Protein AF-A0A7V8YAZ1-F1 (afdb_monomer_lite)

Foldseek 3Di:
DDDDDDDDDPDDDDDDDPDDDDDPPDPPPPDPPDPDPDQDQDPDPLLVQLLVQCPDPPPGHDLCVSCPPRPDLLVSLLCCLPRPPPPPSSNLSSLVSLQLVCVDPVSLVSQLVLLADPVNVVSVVSSLLCLQSHDLVSSLSSLVSNCVHPNNVVSLVSLCVHPRPSSNCVVPD

Radius of gyration: 24.52 Å; chains: 1; bounding box: 64×52×56 Å

Structure (mmCIF, N/CA/C/O backbone):
data_AF-A0A7V8YAZ1-F1
#
_entry.id   AF-A0A7V8YAZ1-F1
#
loop_
_atom_site.group_PDB
_atom_site.id
_atom_site.type_symbol
_atom_site.label_atom_id
_atom_site.label_alt_id
_atom_site.label_comp_id
_atom_site.label_asym_id
_atom_site.label_entity_id
_atom_site.label_seq_id
_atom_site.pdbx_PDB_ins_code
_atom_site.Cartn_x
_atom_site.Cartn_y
_atom_site.Cartn_z
_atom_site.occupancy
_atom_site.B_iso_or_equiv
_atom_site.auth_seq_id
_atom_site.auth_comp_id
_atom_site.auth_asym_id
_atom_site.auth_atom_id
_atom_site.pdbx_PDB_model_num
ATOM 1 N N . MET A 1 1 ? -45.324 2.937 36.951 1.00 56.19 1 MET A N 1
ATOM 2 C CA . MET A 1 1 ? -46.287 3.437 35.946 1.00 56.19 1 MET A CA 1
ATOM 3 C C . MET A 1 1 ? -46.113 4.942 35.885 1.00 56.19 1 MET A C 1
ATOM 5 O O . MET A 1 1 ? -46.593 5.629 36.774 1.00 56.19 1 MET A O 1
ATOM 9 N N . THR A 1 2 ? -45.331 5.434 34.926 1.00 42.62 2 THR A N 1
ATOM 10 C CA . THR A 1 2 ? -44.937 6.850 34.843 1.00 42.62 2 THR A CA 1
ATOM 11 C C . THR A 1 2 ? -45.523 7.425 33.555 1.00 42.62 2 THR A C 1
ATOM 13 O O . THR A 1 2 ? -45.333 6.804 32.507 1.00 42.62 2 THR A O 1
ATOM 16 N N . PRO A 1 3 ? -46.276 8.536 33.600 1.00 58.44 3 PRO A N 1
ATOM 17 C CA . PRO A 1 3 ? -46.953 9.054 32.420 1.00 58.44 3 PRO A CA 1
ATOM 18 C C . PRO A 1 3 ? -45.958 9.748 31.483 1.00 58.44 3 PRO A C 1
ATOM 20 O O . PRO A 1 3 ? -45.193 10.619 31.895 1.00 58.44 3 PRO A O 1
ATOM 23 N N . MET A 1 4 ? -45.992 9.353 30.211 1.00 57.88 4 MET A N 1
ATOM 24 C CA . MET A 1 4 ? -45.337 10.050 29.106 1.00 57.88 4 MET A CA 1
ATOM 25 C C . MET A 1 4 ? -46.096 11.348 28.815 1.00 57.88 4 MET A C 1
ATOM 27 O O . MET A 1 4 ? -47.268 11.318 28.444 1.00 57.88 4 MET A O 1
ATOM 31 N N . ILE A 1 5 ? -45.419 12.485 28.968 1.00 60.53 5 ILE A N 1
ATOM 32 C CA . ILE A 1 5 ? -45.913 13.790 28.526 1.00 60.53 5 ILE A CA 1
ATOM 33 C C . ILE A 1 5 ? -45.467 13.981 27.074 1.00 60.53 5 ILE A C 1
ATOM 35 O O . ILE A 1 5 ? -44.281 14.128 26.788 1.00 60.53 5 ILE A O 1
ATOM 39 N N . LEU A 1 6 ? -46.438 13.950 26.163 1.00 62.75 6 LEU A N 1
ATOM 40 C CA . LEU A 1 6 ? -46.262 14.202 24.737 1.00 62.75 6 LEU A CA 1
ATOM 41 C C . LEU A 1 6 ? -46.382 15.716 24.493 1.00 62.75 6 LEU A C 1
ATOM 43 O O . LEU A 1 6 ? -47.483 16.264 24.506 1.00 62.75 6 LEU A O 1
ATOM 47 N N . VAL A 1 7 ? -45.258 16.410 24.307 1.00 67.12 7 VAL A N 1
ATOM 48 C CA . VAL A 1 7 ? -45.253 17.834 23.935 1.00 67.12 7 VAL A CA 1
ATOM 49 C C . VAL A 1 7 ? -45.245 17.940 22.413 1.00 67.12 7 VAL A C 1
ATOM 51 O O . VAL A 1 7 ? -44.220 17.737 21.767 1.00 67.12 7 VAL A O 1
ATOM 54 N N . ALA A 1 8 ? -46.405 18.254 21.837 1.00 61.03 8 ALA A N 1
ATOM 55 C CA . ALA A 1 8 ? -46.535 18.598 20.428 1.00 61.03 8 ALA A CA 1
ATOM 56 C C . ALA A 1 8 ? -46.068 20.047 20.213 1.00 61.03 8 ALA A C 1
ATOM 58 O O . ALA A 1 8 ? -46.770 20.999 20.553 1.00 61.03 8 ALA A O 1
ATOM 59 N N . LEU A 1 9 ? -44.867 20.218 19.659 1.00 69.38 9 LEU A N 1
ATOM 60 C CA . LEU A 1 9 ? -44.374 21.518 19.210 1.00 69.38 9 LEU A CA 1
ATOM 61 C C . LEU A 1 9 ? -45.063 21.880 17.888 1.00 69.38 9 LEU A C 1
ATOM 63 O O . LEU A 1 9 ? -44.705 21.390 16.819 1.00 69.38 9 LEU A O 1
ATOM 67 N N . VAL A 1 10 ? -46.076 22.741 17.983 1.00 69.94 10 VAL A N 1
ATOM 68 C CA . VAL A 1 10 ? -46.720 23.397 16.841 1.00 69.94 10 VAL A CA 1
ATOM 69 C C . VAL A 1 10 ? -45.717 24.387 16.245 1.00 69.94 10 VAL A C 1
ATOM 71 O O . VAL A 1 10 ? -45.469 25.453 16.804 1.00 69.94 10 VAL A O 1
ATOM 74 N N . GLY A 1 11 ? -45.087 24.002 15.135 1.00 65.50 11 GLY A N 1
ATOM 75 C CA . GLY A 1 11 ? -44.136 24.843 14.415 1.00 65.50 11 GLY A CA 1
ATOM 76 C C . GLY A 1 11 ? -44.830 26.030 13.750 1.00 65.50 11 GLY A C 1
ATOM 77 O O . GLY A 1 11 ? -45.695 25.850 12.893 1.00 65.50 11 GLY A O 1
ATOM 78 N N . CYS A 1 12 ? -44.440 27.249 14.123 1.00 67.88 12 CYS A N 1
ATOM 79 C CA . CYS A 1 12 ? -44.838 28.459 13.409 1.00 67.88 12 CYS A CA 1
ATOM 80 C C . CYS A 1 12 ? -44.278 28.437 11.971 1.00 67.88 12 CYS A C 1
ATOM 82 O O . CYS A 1 12 ? -43.091 28.142 11.792 1.00 67.88 12 CYS A O 1
ATOM 84 N N . PRO A 1 13 ? -45.078 28.785 10.946 1.00 70.50 13 PRO A N 1
ATOM 85 C CA . PRO A 1 13 ? -44.599 28.886 9.573 1.00 70.50 13 PRO A CA 1
ATOM 86 C C . PRO A 1 13 ? -43.556 30.004 9.469 1.00 70.50 13 PRO A C 1
ATOM 88 O O . PRO A 1 13 ? -43.829 31.171 9.756 1.00 70.50 13 PRO A O 1
ATOM 91 N N . ARG A 1 14 ? -42.331 29.632 9.085 1.00 79.38 14 ARG A N 1
ATOM 92 C CA . ARG A 1 14 ? -41.218 30.561 8.881 1.00 79.38 14 ARG A CA 1
ATOM 93 C C . ARG A 1 14 ? -41.531 31.437 7.656 1.00 79.38 14 ARG A C 1
ATOM 95 O O . ARG A 1 14 ? -41.834 30.878 6.602 1.00 79.38 14 ARG A O 1
ATOM 102 N N . PRO A 1 15 ? -41.481 32.776 7.764 1.00 73.00 15 PRO A N 1
ATOM 103 C CA . PRO A 1 15 ? -41.729 33.658 6.629 1.00 73.00 15 PRO A CA 1
ATOM 104 C C . PRO A 1 15 ? -40.726 33.366 5.509 1.00 73.00 15 PRO A C 1
ATOM 106 O O . PRO A 1 15 ? -39.523 33.249 5.757 1.00 73.00 15 PRO A O 1
ATOM 109 N N . ALA A 1 16 ? -41.241 33.212 4.288 1.00 73.69 16 ALA A N 1
ATOM 110 C CA . ALA A 1 16 ? -40.439 32.955 3.102 1.00 73.69 16 ALA A CA 1
ATOM 111 C C . ALA A 1 16 ? -39.489 34.136 2.862 1.00 73.69 16 ALA A C 1
ATOM 113 O O . ALA A 1 16 ? -39.927 35.281 2.740 1.00 73.69 16 ALA A O 1
ATOM 114 N N . ALA A 1 17 ? -38.187 33.855 2.828 1.00 81.19 17 ALA A N 1
ATOM 115 C CA . ALA A 1 17 ? -37.188 34.850 2.475 1.00 81.19 17 ALA A CA 1
ATOM 116 C C . ALA A 1 17 ? -37.412 35.310 1.019 1.00 81.19 17 ALA A C 1
ATOM 118 O O . ALA A 1 17 ? -37.739 34.475 0.168 1.00 81.19 17 ALA A O 1
ATOM 119 N N . PRO A 1 18 ? -37.256 36.611 0.716 1.00 74.81 18 PRO A N 1
ATOM 120 C CA . PRO A 1 18 ? -37.356 37.109 -0.650 1.00 74.81 18 PRO A CA 1
ATOM 121 C C . PRO A 1 18 ? -36.307 36.421 -1.528 1.00 74.81 18 PRO A C 1
ATOM 123 O O . PRO A 1 18 ? -35.150 36.279 -1.128 1.00 74.81 18 PRO A O 1
ATOM 126 N N . ALA A 1 19 ? -36.727 35.975 -2.713 1.00 76.94 19 ALA A N 1
ATOM 127 C CA . ALA A 1 19 ? -35.835 35.342 -3.672 1.00 76.94 19 ALA A CA 1
ATOM 128 C C . ALA A 1 19 ? -34.697 36.317 -4.030 1.00 76.94 19 ALA A C 1
ATOM 130 O O . ALA A 1 19 ? -34.983 37.477 -4.347 1.00 76.94 19 ALA A O 1
ATOM 131 N N . PRO A 1 20 ? -33.423 35.892 -3.964 1.00 79.31 20 PRO A N 1
ATOM 132 C CA . PRO A 1 20 ? -32.316 36.740 -4.376 1.00 79.31 20 PRO A CA 1
ATOM 133 C C . PRO A 1 20 ? -32.476 37.080 -5.859 1.00 79.31 20 PRO A C 1
ATOM 135 O O . PRO A 1 20 ? -32.702 36.197 -6.689 1.00 79.31 20 PRO A O 1
ATOM 138 N N . SER A 1 21 ? -32.376 38.367 -6.189 1.00 76.62 21 SER A N 1
ATOM 139 C CA . SER A 1 21 ? -32.323 38.813 -7.579 1.00 76.62 21 SER A CA 1
ATOM 140 C C . SER A 1 21 ? -31.150 38.123 -8.287 1.00 76.62 21 SER A C 1
ATOM 142 O O . SER A 1 21 ? -30.059 38.071 -7.711 1.00 76.62 21 SER A O 1
ATOM 144 N N . PRO A 1 22 ? -31.336 37.601 -9.512 1.00 73.38 22 PRO A N 1
ATOM 145 C CA . PRO A 1 22 ? -30.251 36.999 -10.271 1.00 73.38 22 PRO A CA 1
ATOM 146 C C . PRO A 1 22 ? -29.201 38.073 -10.551 1.00 73.38 22 PRO A C 1
ATOM 148 O O . PRO A 1 22 ? -29.459 39.042 -11.267 1.00 73.38 22 PRO A O 1
ATOM 151 N N . VAL A 1 23 ? -28.027 37.923 -9.942 1.00 77.88 23 VAL A N 1
ATOM 152 C CA . VAL A 1 23 ? -26.858 38.728 -10.289 1.00 77.88 23 VAL A CA 1
ATOM 153 C C . VAL A 1 23 ? -26.498 38.355 -11.730 1.00 77.88 23 VAL A C 1
ATOM 155 O O . VAL A 1 23 ? -26.375 37.159 -12.009 1.00 77.88 23 VAL A O 1
ATOM 158 N N . PRO A 1 24 ? -26.380 39.320 -12.660 1.00 69.38 24 PRO A N 1
ATOM 159 C CA . PRO A 1 24 ? -25.916 39.043 -14.010 1.00 69.38 24 PRO A CA 1
ATOM 160 C C . PRO A 1 24 ? -24.578 38.316 -13.913 1.00 69.38 24 PRO A C 1
ATOM 162 O O . PRO A 1 24 ? -23.643 38.837 -13.308 1.00 69.38 24 PRO A O 1
ATOM 165 N N . SER A 1 25 ? -24.511 37.098 -14.447 1.00 74.19 25 SER A N 1
ATOM 166 C CA . SER A 1 25 ? -23.261 36.361 -14.579 1.00 74.19 25 SER A CA 1
ATOM 167 C C . SER A 1 25 ? -22.368 37.143 -15.532 1.00 74.19 25 SER A C 1
ATOM 169 O O . SER A 1 25 ? -22.471 37.016 -16.750 1.00 74.19 25 SER A O 1
ATOM 171 N N . GLU A 1 26 ? -21.551 38.022 -14.965 1.00 70.88 26 GLU A N 1
ATOM 172 C CA . GLU A 1 26 ? -20.432 38.630 -15.656 1.00 70.88 26 GLU A CA 1
ATOM 173 C C . GLU A 1 26 ? -19.570 37.469 -16.164 1.00 70.88 26 GLU A C 1
ATOM 175 O O . GLU A 1 26 ? -19.128 36.621 -15.386 1.00 70.88 26 GLU A O 1
ATOM 180 N N . LEU A 1 27 ? -19.455 37.361 -17.489 1.00 67.62 27 LEU A N 1
ATOM 181 C CA . LEU A 1 27 ? -18.600 36.403 -18.181 1.00 67.62 27 LEU A CA 1
ATOM 182 C C . LEU A 1 27 ? -17.149 36.756 -17.846 1.00 67.62 27 LEU A C 1
ATOM 184 O O . LEU A 1 27 ? -16.477 37.447 -18.604 1.00 67.62 27 LEU A O 1
ATOM 188 N N . VAL A 1 28 ? -16.686 36.320 -16.678 1.00 77.88 28 VAL A N 1
ATOM 189 C CA . VAL A 1 28 ? -15.264 36.277 -16.363 1.00 77.88 28 VAL A CA 1
ATOM 190 C C . VAL A 1 28 ? -14.682 35.224 -17.295 1.00 77.88 28 VAL A C 1
ATOM 192 O O . VAL A 1 28 ? -14.939 34.031 -17.124 1.00 77.88 28 VAL A O 1
ATOM 195 N N . GLU A 1 29 ? -13.974 35.670 -18.334 1.00 77.81 29 GLU A N 1
ATOM 196 C CA . GLU A 1 29 ? -13.129 34.785 -19.132 1.00 77.81 29 GLU A CA 1
ATOM 197 C C . GLU A 1 29 ? -12.204 34.048 -18.154 1.00 77.81 29 GLU A C 1
ATOM 199 O O . GLU A 1 29 ? -11.482 34.713 -17.404 1.00 77.81 29 GLU A O 1
ATOM 204 N N . PRO A 1 30 ? -12.278 32.705 -18.071 1.00 77.00 30 PRO A N 1
ATOM 205 C CA . PRO A 1 30 ? -11.466 31.960 -17.128 1.00 77.00 30 PRO A CA 1
ATOM 206 C C . PRO A 1 30 ? -10.002 32.254 -17.438 1.00 77.00 30 PRO A C 1
ATOM 208 O O . PRO A 1 30 ? -9.550 32.078 -18.573 1.00 77.00 30 PRO A O 1
ATOM 211 N N . GLU A 1 31 ? -9.285 32.749 -16.430 1.00 83.94 31 GLU A N 1
ATOM 212 C CA . GLU A 1 31 ? -7.837 32.902 -16.488 1.00 83.94 31 GLU A CA 1
ATOM 213 C C . GLU A 1 31 ? -7.250 31.565 -16.973 1.00 83.94 31 GLU A C 1
ATOM 215 O O . GLU A 1 31 ? -7.686 30.516 -16.484 1.00 83.94 31 GLU A O 1
ATOM 220 N N . PRO A 1 32 ? -6.356 31.559 -17.981 1.00 77.81 32 PRO A N 1
ATOM 221 C CA . PRO A 1 32 ? -5.857 30.321 -18.561 1.00 77.81 32 PRO A CA 1
ATOM 222 C C . PRO A 1 32 ? -5.221 29.481 -17.457 1.00 77.81 32 PRO A C 1
ATOM 224 O O . PRO A 1 32 ? -4.183 29.859 -16.912 1.00 77.81 32 PRO A O 1
ATOM 227 N N . GLU A 1 33 ? -5.866 28.361 -17.114 1.00 76.56 33 GLU A N 1
ATOM 228 C CA . GLU A 1 33 ? -5.352 27.462 -16.090 1.00 76.56 33 GLU A CA 1
ATOM 229 C C . GLU A 1 33 ? -3.917 27.063 -16.466 1.00 76.56 33 GLU A C 1
ATOM 231 O O . GLU A 1 33 ? -3.652 26.736 -17.633 1.00 76.56 33 GLU A O 1
ATOM 236 N N . PRO A 1 34 ? -2.967 27.120 -15.514 1.00 82.81 34 PRO A N 1
ATOM 237 C CA . PRO A 1 34 ? -1.604 26.688 -15.771 1.00 82.81 34 PRO A CA 1
ATOM 238 C C . PRO A 1 34 ? -1.625 25.261 -16.338 1.00 82.81 34 PRO A C 1
ATOM 240 O O . PRO A 1 34 ? -2.431 24.439 -15.891 1.00 82.81 34 PRO A O 1
ATOM 243 N N . PRO A 1 35 ? -0.772 24.949 -17.332 1.00 77.56 35 PRO A N 1
ATOM 244 C CA . PRO A 1 35 ? -0.783 23.643 -17.973 1.00 77.56 35 PRO A CA 1
ATOM 245 C C . PRO A 1 35 ? -0.618 22.559 -16.909 1.00 77.56 35 PRO A C 1
ATOM 247 O O . PRO A 1 35 ? 0.308 22.624 -16.096 1.00 77.56 35 PRO A O 1
ATOM 250 N N . ALA A 1 36 ? -1.531 21.585 -16.907 1.00 71.06 36 ALA A N 1
ATOM 251 C CA . ALA A 1 36 ? -1.490 20.486 -15.955 1.00 71.06 36 ALA A CA 1
ATOM 252 C C . ALA A 1 36 ? -0.096 19.828 -15.987 1.00 71.06 36 ALA A C 1
ATOM 254 O O . ALA A 1 36 ? 0.449 19.618 -17.079 1.00 71.06 36 ALA A O 1
ATOM 255 N N . PRO A 1 37 ? 0.502 19.513 -14.824 1.00 69.44 37 PRO A N 1
ATOM 256 C CA . PRO A 1 37 ? 1.781 18.825 -14.788 1.00 69.44 37 PRO A CA 1
ATOM 257 C C . PRO A 1 37 ? 1.661 17.519 -15.575 1.00 69.44 37 PRO A C 1
ATOM 259 O O . PRO A 1 37 ? 0.745 16.724 -15.354 1.00 69.44 37 PRO A O 1
ATOM 262 N N . VAL A 1 38 ? 2.575 17.317 -16.526 1.00 70.06 38 VAL A N 1
ATOM 263 C CA . VAL A 1 38 ? 2.649 16.071 -17.293 1.00 70.06 38 VAL A CA 1
ATOM 264 C C . VAL A 1 38 ? 2.873 14.933 -16.290 1.00 70.06 38 VAL A C 1
ATOM 266 O O . VAL A 1 38 ? 3.770 15.061 -15.452 1.00 70.06 38 VAL A O 1
ATOM 269 N N . PRO A 1 39 ? 2.072 13.851 -16.322 1.00 64.12 39 PRO A N 1
ATOM 270 C CA . PRO A 1 39 ? 2.250 12.745 -15.392 1.00 64.12 39 PRO A CA 1
ATOM 271 C C . PRO A 1 39 ? 3.673 12.201 -15.514 1.00 64.12 39 PRO A C 1
ATOM 273 O O . PRO A 1 39 ? 4.155 11.952 -16.622 1.00 64.12 39 PRO A O 1
ATOM 276 N N . ALA A 1 40 ? 4.346 12.043 -14.374 1.00 73.56 40 ALA A N 1
ATOM 277 C CA . ALA A 1 40 ? 5.668 11.442 -14.327 1.00 73.56 40 ALA A CA 1
ATOM 278 C C . ALA A 1 40 ? 5.549 9.983 -14.789 1.00 73.56 40 ALA A C 1
ATOM 280 O O . ALA A 1 40 ? 4.894 9.161 -14.147 1.00 73.56 40 ALA A O 1
ATOM 281 N N . GLY A 1 41 ? 6.110 9.687 -15.960 1.00 73.88 41 GLY A N 1
ATOM 282 C CA . GLY A 1 41 ? 6.310 8.314 -16.410 1.00 73.88 41 GLY A CA 1
ATOM 283 C C . GLY A 1 41 ? 7.445 7.633 -15.635 1.00 73.88 41 GLY A C 1
ATOM 284 O O . GLY A 1 41 ? 8.083 8.273 -14.794 1.00 73.88 41 GLY A O 1
ATOM 285 N N . PRO A 1 42 ? 7.730 6.355 -15.936 1.00 80.19 42 PRO A N 1
ATOM 286 C CA . PRO A 1 42 ? 8.880 5.660 -15.368 1.00 80.19 42 PRO A CA 1
ATOM 287 C C . PRO A 1 42 ? 10.176 6.434 -15.644 1.00 80.19 42 PRO A C 1
ATOM 289 O O . PRO A 1 42 ? 10.395 6.960 -16.737 1.00 80.19 42 PRO A O 1
ATOM 292 N N . ARG A 1 43 ? 11.039 6.520 -14.634 1.00 87.56 43 ARG A N 1
ATOM 293 C CA . ARG A 1 43 ? 12.244 7.366 -14.628 1.00 87.56 43 ARG A CA 1
ATOM 294 C C . ARG A 1 43 ? 13.511 6.581 -14.929 1.00 87.56 43 ARG A C 1
ATOM 296 O O . ARG A 1 43 ? 14.539 7.162 -15.277 1.00 87.56 43 ARG A O 1
ATOM 303 N N . ASN A 1 44 ? 13.457 5.263 -14.767 1.00 92.94 44 ASN A N 1
ATOM 304 C CA . ASN A 1 44 ? 14.565 4.360 -15.031 1.00 92.94 44 ASN A CA 1
ATOM 305 C C . ASN A 1 44 ? 14.083 3.093 -15.757 1.00 92.94 44 ASN A C 1
ATOM 307 O O . ASN A 1 44 ? 12.887 2.834 -15.871 1.00 92.94 44 ASN A O 1
ATOM 311 N N . LYS A 1 45 ? 15.040 2.302 -16.255 1.00 94.44 45 LYS A N 1
ATOM 312 C CA . LYS A 1 45 ? 14.760 1.104 -17.061 1.00 94.44 45 LYS A CA 1
ATOM 313 C C . LYS A 1 45 ? 14.027 0.001 -16.294 1.00 94.44 45 LYS A C 1
ATOM 315 O O . LYS A 1 45 ? 13.320 -0.783 -16.917 1.00 94.44 45 LYS A O 1
ATOM 320 N N . GLU A 1 46 ? 14.219 -0.092 -14.980 1.00 95.00 46 GLU A N 1
ATOM 321 C CA . GLU A 1 46 ? 13.529 -1.090 -14.155 1.00 95.00 46 GLU A CA 1
ATOM 322 C C . GLU A 1 46 ? 12.058 -0.701 -13.961 1.00 95.00 46 GLU A C 1
ATOM 324 O O . GLU A 1 46 ? 11.175 -1.526 -14.193 1.00 95.00 46 GLU A O 1
ATOM 329 N N . GLU A 1 47 ? 11.790 0.572 -13.647 1.00 95.81 47 GLU A N 1
ATOM 330 C CA . GLU A 1 47 ? 10.433 1.130 -13.588 1.00 95.81 47 GLU A CA 1
ATOM 331 C C . GLU A 1 47 ? 9.711 0.978 -14.939 1.00 95.81 47 GLU A C 1
ATOM 333 O O . GLU A 1 47 ? 8.545 0.595 -14.968 1.00 95.81 47 GLU A O 1
ATOM 338 N N . GLU A 1 48 ? 10.399 1.221 -16.061 1.00 96.50 48 GLU A N 1
ATOM 339 C CA . GLU A 1 48 ? 9.844 1.055 -17.413 1.00 96.50 48 GLU A CA 1
ATOM 340 C C . GLU A 1 48 ? 9.489 -0.411 -17.702 1.00 96.50 48 GLU A C 1
ATOM 342 O O . GLU A 1 48 ? 8.392 -0.705 -18.174 1.00 96.50 48 GLU A O 1
ATOM 347 N N . ALA A 1 49 ? 10.368 -1.352 -17.345 1.00 96.75 49 ALA A N 1
ATOM 348 C CA . ALA A 1 49 ? 10.110 -2.778 -17.526 1.00 96.75 49 ALA A CA 1
ATOM 349 C C . ALA A 1 49 ? 8.925 -3.275 -16.680 1.00 96.75 49 ALA A C 1
ATOM 351 O O . ALA A 1 49 ? 8.105 -4.055 -17.169 1.00 96.75 49 ALA A O 1
ATOM 352 N N . ALA A 1 50 ? 8.810 -2.829 -15.426 1.00 97.62 50 ALA A N 1
ATOM 353 C CA . ALA A 1 50 ? 7.666 -3.152 -14.576 1.00 97.62 50 ALA A CA 1
ATOM 354 C C . ALA A 1 50 ? 6.371 -2.499 -15.090 1.00 97.62 50 ALA A C 1
ATOM 356 O O . ALA A 1 50 ? 5.334 -3.160 -15.153 1.00 97.62 50 ALA A O 1
ATOM 357 N N . TYR A 1 51 ? 6.433 -1.234 -15.516 1.00 97.44 51 TYR A N 1
ATOM 358 C CA . TYR A 1 51 ? 5.305 -0.506 -16.100 1.00 97.44 51 TYR A CA 1
ATOM 359 C C . TYR A 1 51 ? 4.733 -1.231 -17.328 1.00 97.44 51 TYR A C 1
ATOM 361 O O . TYR A 1 51 ? 3.525 -1.464 -17.394 1.00 97.44 51 TYR A O 1
ATOM 369 N N . GLU A 1 52 ? 5.588 -1.662 -18.260 1.00 97.19 52 GLU A N 1
ATOM 370 C CA . GLU A 1 52 ? 5.169 -2.399 -19.460 1.00 97.19 52 GLU A CA 1
ATOM 371 C C . GLU A 1 52 ? 4.471 -3.724 -19.119 1.00 97.19 52 GLU A C 1
ATOM 373 O O . GLU A 1 52 ? 3.487 -4.090 -19.760 1.00 97.19 52 GLU A O 1
ATOM 378 N N . LYS A 1 53 ? 4.910 -4.423 -18.064 1.00 97.69 53 LYS A N 1
ATOM 379 C CA . LYS A 1 53 ? 4.238 -5.646 -17.586 1.00 97.69 53 LYS A CA 1
ATOM 380 C C . LYS A 1 53 ? 2.889 -5.369 -16.917 1.00 97.69 53 LYS A C 1
ATOM 382 O O . LYS A 1 53 ? 2.014 -6.229 -16.942 1.00 97.69 53 LYS A O 1
ATOM 387 N N . LEU A 1 54 ? 2.708 -4.188 -16.326 1.00 97.75 54 LEU A N 1
ATOM 388 C CA . LEU A 1 54 ? 1.464 -3.771 -15.668 1.00 97.75 54 LEU A CA 1
ATOM 389 C C . LEU A 1 54 ? 0.417 -3.214 -16.646 1.00 97.75 54 LEU A C 1
ATOM 391 O O . LEU A 1 54 ? -0.776 -3.151 -16.317 1.00 97.75 54 LEU A O 1
ATOM 395 N N . LEU A 1 55 ? 0.857 -2.813 -17.841 1.00 97.12 55 LEU A N 1
ATOM 396 C CA . LEU A 1 55 ? 0.043 -2.170 -18.867 1.00 97.12 55 LEU A CA 1
ATOM 397 C C . LEU A 1 55 ? -1.120 -3.036 -19.406 1.00 97.12 55 LEU A C 1
ATOM 399 O O . LEU A 1 55 ? -2.222 -2.485 -19.537 1.00 97.12 55 LEU A O 1
ATOM 403 N N . PRO A 1 56 ? -0.955 -4.348 -19.704 1.00 96.75 56 PRO A N 1
ATOM 404 C CA . PRO A 1 56 ? -2.006 -5.181 -20.291 1.00 96.75 56 PRO A CA 1
ATOM 405 C C . PRO A 1 56 ? -3.228 -5.284 -19.384 1.00 96.75 56 PRO A C 1
ATOM 407 O O . PRO A 1 56 ? -3.116 -5.690 -18.235 1.00 96.75 56 PRO A O 1
ATOM 410 N N . ARG A 1 57 ? -4.419 -4.929 -19.877 1.00 92.44 57 ARG A N 1
ATOM 411 C CA . ARG A 1 57 ? -5.633 -4.883 -19.043 1.00 92.44 57 ARG A CA 1
ATOM 412 C C . ARG A 1 57 ? -6.208 -6.265 -18.716 1.00 92.44 57 ARG A C 1
ATOM 414 O O . ARG A 1 57 ? -6.710 -6.431 -17.611 1.00 92.44 57 ARG A O 1
ATOM 421 N N . ASP A 1 58 ? -6.159 -7.208 -19.647 1.00 92.56 58 ASP A N 1
ATOM 422 C CA . ASP A 1 58 ? -6.724 -8.554 -19.503 1.00 92.56 58 ASP A CA 1
ATOM 423 C C . ASP A 1 58 ? -5.833 -9.554 -20.272 1.00 92.56 58 ASP A C 1
ATOM 425 O O . ASP A 1 58 ? -5.585 -9.316 -21.462 1.00 92.56 58 ASP A O 1
ATOM 429 N N . PRO A 1 59 ? -5.313 -10.621 -19.630 1.00 93.38 59 PRO A N 1
ATOM 430 C CA . PRO A 1 59 ? -5.453 -10.950 -18.204 1.00 93.38 59 PRO A CA 1
ATOM 431 C C . PRO A 1 59 ? -4.724 -9.963 -17.285 1.00 93.38 59 PRO A C 1
ATOM 433 O O . PRO A 1 59 ? -3.832 -9.229 -17.712 1.00 93.38 59 PRO A O 1
ATOM 436 N N . GLU A 1 60 ? -5.121 -9.929 -16.011 1.00 94.19 60 GLU A N 1
ATOM 437 C CA . GLU A 1 60 ? -4.359 -9.216 -14.984 1.00 94.19 60 GLU A CA 1
ATOM 438 C C . GLU A 1 60 ? -2.986 -9.888 -14.798 1.00 94.19 60 GLU A C 1
ATOM 440 O O . GLU A 1 60 ? -2.929 -11.119 -14.707 1.00 94.19 60 GLU A O 1
ATOM 445 N N . PRO A 1 61 ? -1.879 -9.121 -14.782 1.00 95.44 61 PRO A N 1
ATOM 446 C CA . PRO A 1 61 ? -0.553 -9.696 -14.609 1.00 95.44 61 PRO A CA 1
ATOM 447 C C . PRO A 1 61 ? -0.394 -10.282 -13.206 1.00 95.44 61 PRO A C 1
ATOM 449 O O . PRO A 1 61 ? -0.841 -9.703 -12.218 1.00 95.44 61 PRO A O 1
ATOM 452 N N . VAL A 1 62 ? 0.293 -11.419 -13.116 1.00 97.31 62 VAL A N 1
ATOM 453 C CA . VAL A 1 62 ? 0.667 -12.021 -11.834 1.00 97.31 62 VAL A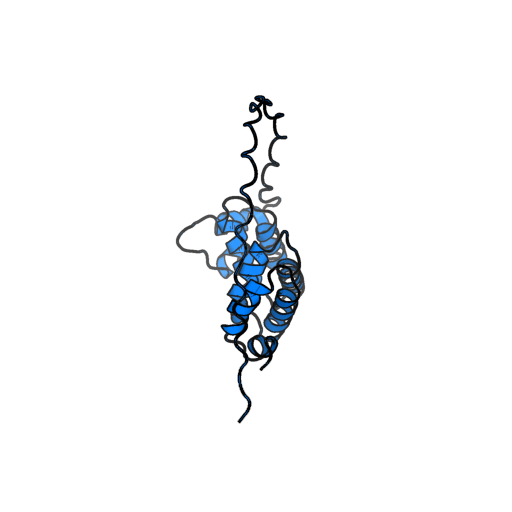 CA 1
ATOM 454 C C . VAL A 1 62 ? 1.815 -11.210 -11.234 1.00 97.31 62 VAL A C 1
ATOM 456 O O . VAL A 1 62 ? 2.793 -10.927 -11.926 1.00 97.31 62 VAL A O 1
ATOM 459 N N . CYS A 1 63 ? 1.740 -10.861 -9.948 1.00 97.88 63 CYS A N 1
ATOM 460 C CA . CYS A 1 63 ? 2.756 -10.024 -9.302 1.00 97.88 63 CYS A CA 1
ATOM 461 C C . CYS A 1 63 ? 4.167 -10.619 -9.396 1.00 97.88 63 CYS A C 1
ATOM 463 O O . CYS A 1 63 ? 5.108 -9.907 -9.739 1.00 97.88 63 CYS A O 1
ATOM 465 N N . ALA A 1 64 ? 4.303 -11.941 -9.255 1.00 97.94 64 ALA A N 1
ATOM 466 C CA . ALA A 1 64 ? 5.575 -12.636 -9.464 1.00 97.94 64 ALA A CA 1
ATOM 467 C C . ALA A 1 64 ? 6.190 -12.386 -10.859 1.00 97.94 64 ALA A C 1
ATOM 469 O O . ALA A 1 64 ? 7.408 -12.239 -10.976 1.00 97.94 64 ALA A O 1
ATOM 470 N N . ASP A 1 65 ? 5.370 -12.288 -11.913 1.00 97.69 65 ASP A N 1
ATOM 471 C CA . ASP A 1 65 ? 5.851 -11.999 -13.269 1.00 97.69 65 ASP A CA 1
ATOM 472 C C . ASP A 1 65 ? 6.292 -10.539 -13.405 1.00 97.69 65 ASP A C 1
ATOM 474 O O . ASP A 1 65 ? 7.291 -10.261 -14.073 1.00 97.69 65 ASP A O 1
ATOM 478 N N . VAL A 1 66 ? 5.584 -9.604 -12.760 1.00 97.94 66 VAL A N 1
ATOM 479 C CA . VAL A 1 66 ? 5.949 -8.176 -12.729 1.00 97.94 66 VAL A CA 1
ATOM 480 C C . VAL A 1 66 ? 7.317 -8.000 -12.073 1.00 97.94 66 VAL A C 1
ATOM 482 O O . VAL A 1 66 ? 8.210 -7.385 -12.661 1.00 97.94 66 VAL A O 1
ATOM 485 N N . GLU A 1 67 ? 7.504 -8.629 -10.915 1.00 98.06 67 GLU A N 1
ATOM 486 C CA . GLU A 1 67 ? 8.713 -8.551 -10.093 1.00 98.06 67 GLU A CA 1
ATOM 487 C C . GLU A 1 67 ? 9.922 -9.274 -10.696 1.00 98.06 67 GLU A C 1
ATOM 489 O O . GLU A 1 67 ? 11.067 -8.969 -10.355 1.00 98.06 67 GLU A O 1
ATOM 494 N N . ALA A 1 68 ? 9.693 -10.221 -11.609 1.00 97.38 68 ALA A N 1
ATOM 495 C CA . ALA A 1 68 ? 10.760 -11.0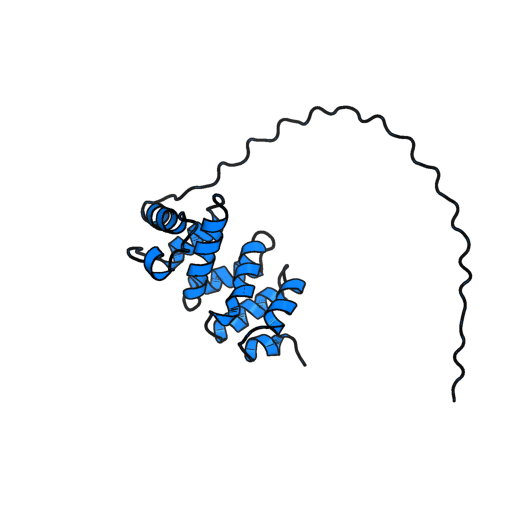02 -12.217 1.00 97.38 68 ALA A CA 1
ATOM 496 C C . ALA A 1 68 ? 11.799 -10.102 -12.913 1.00 97.38 68 ALA A C 1
ATOM 498 O O . ALA A 1 68 ? 11.517 -9.464 -13.934 1.00 97.38 68 ALA A O 1
ATOM 499 N N . GLY A 1 69 ? 13.022 -10.103 -12.377 1.00 93.44 69 GLY A N 1
ATOM 500 C CA . GLY A 1 69 ? 14.157 -9.348 -12.909 1.00 93.44 69 GLY A CA 1
ATOM 501 C C . GLY A 1 69 ? 14.320 -7.932 -12.351 1.00 93.44 69 GLY A C 1
ATOM 502 O O . GLY A 1 69 ? 15.221 -7.236 -12.811 1.00 93.44 69 GLY A O 1
ATOM 503 N N . LEU A 1 70 ? 13.498 -7.510 -11.384 1.00 97.56 70 LEU A N 1
ATOM 504 C CA . LEU A 1 70 ? 13.717 -6.261 -10.650 1.00 97.56 70 LEU A CA 1
ATOM 505 C C . LEU A 1 70 ? 14.781 -6.459 -9.569 1.00 97.56 70 LEU A C 1
ATOM 507 O O . LEU A 1 70 ? 14.771 -7.462 -8.853 1.00 97.56 70 LEU A O 1
ATOM 511 N N . SER A 1 71 ? 15.685 -5.488 -9.444 1.00 97.50 71 SER A N 1
ATOM 512 C CA . SER A 1 71 ? 16.734 -5.506 -8.419 1.00 97.50 71 SER A CA 1
ATOM 513 C C . SER A 1 71 ? 16.159 -5.224 -7.028 1.00 97.50 71 SER A C 1
ATOM 515 O O . SER A 1 71 ? 16.582 -5.832 -6.046 1.00 97.50 71 SER A O 1
ATOM 517 N N . ASP A 1 72 ? 15.172 -4.326 -6.965 1.00 97.38 72 ASP A N 1
ATOM 518 C CA . ASP A 1 72 ? 14.411 -3.969 -5.766 1.00 97.38 72 ASP A CA 1
ATOM 519 C C . ASP A 1 72 ? 12.912 -3.888 -6.120 1.00 97.38 72 ASP A C 1
ATOM 521 O O . ASP A 1 72 ? 12.410 -2.826 -6.521 1.00 97.38 72 ASP A O 1
ATOM 525 N N . PRO A 1 73 ? 12.185 -5.021 -6.054 1.00 97.56 73 PRO A N 1
ATOM 526 C CA . PRO A 1 73 ? 10.773 -5.058 -6.409 1.00 97.56 73 PRO A CA 1
ATOM 527 C C . PRO A 1 73 ? 9.917 -4.126 -5.547 1.00 97.56 73 PRO A C 1
ATOM 529 O O . PRO A 1 73 ? 9.048 -3.440 -6.077 1.00 97.56 73 PRO A O 1
ATOM 532 N N . ALA A 1 74 ? 10.177 -4.057 -4.239 1.00 97.56 74 ALA A N 1
ATOM 533 C CA . ALA A 1 74 ? 9.383 -3.249 -3.321 1.00 97.56 74 ALA A CA 1
ATOM 534 C C . ALA A 1 74 ? 9.509 -1.757 -3.634 1.00 97.56 74 ALA A C 1
ATOM 536 O O . ALA A 1 74 ? 8.492 -1.090 -3.832 1.00 97.56 74 ALA A O 1
ATOM 537 N N . ALA A 1 75 ? 10.736 -1.239 -3.754 1.00 97.50 75 ALA A N 1
ATOM 538 C CA . ALA A 1 75 ? 10.935 0.168 -4.087 1.00 97.50 75 ALA A CA 1
ATOM 539 C C . ALA A 1 75 ? 10.326 0.514 -5.455 1.00 97.50 75 ALA A C 1
ATOM 541 O O . ALA A 1 75 ? 9.628 1.518 -5.579 1.00 97.50 75 ALA A O 1
ATOM 542 N N . THR A 1 76 ? 10.523 -0.343 -6.464 1.00 98.06 76 THR A N 1
ATOM 543 C CA . THR A 1 76 ? 10.006 -0.117 -7.825 1.00 98.06 76 THR A CA 1
ATOM 544 C C . THR A 1 76 ? 8.475 -0.101 -7.865 1.00 98.06 76 THR A C 1
ATOM 546 O O . THR A 1 76 ? 7.879 0.769 -8.500 1.00 98.06 76 THR A O 1
ATOM 549 N N . LEU A 1 77 ? 7.814 -1.032 -7.170 1.00 98.31 77 LEU A N 1
ATOM 550 C CA . LEU A 1 77 ? 6.351 -1.118 -7.140 1.00 98.31 77 LEU A CA 1
ATOM 551 C C . LEU A 1 77 ? 5.721 0.060 -6.393 1.00 98.31 77 LEU A C 1
ATOM 553 O O . LEU A 1 77 ? 4.764 0.647 -6.898 1.00 98.31 77 LEU A O 1
ATOM 557 N N . LEU A 1 78 ? 6.271 0.445 -5.236 1.00 98.00 78 LEU A N 1
ATOM 558 C CA . LEU A 1 78 ? 5.812 1.624 -4.491 1.00 98.00 78 LEU A CA 1
ATOM 559 C C . LEU A 1 78 ? 5.956 2.895 -5.331 1.00 98.00 78 LEU A C 1
ATOM 561 O O . LEU A 1 78 ? 5.045 3.719 -5.404 1.00 98.00 78 LEU A O 1
ATOM 565 N N . GLN A 1 79 ? 7.079 3.011 -6.033 1.00 97.00 79 GLN A N 1
ATOM 566 C CA . GLN A 1 79 ? 7.368 4.138 -6.899 1.00 97.00 79 GLN A CA 1
ATOM 567 C C . GLN A 1 79 ? 6.352 4.271 -8.043 1.00 97.00 79 GLN A C 1
ATOM 569 O O . GLN A 1 79 ? 5.848 5.366 -8.304 1.00 97.00 79 GLN A O 1
ATOM 574 N N . ILE A 1 80 ? 6.012 3.156 -8.697 1.00 97.50 80 ILE A N 1
ATOM 575 C CA . ILE A 1 80 ? 4.994 3.121 -9.754 1.00 97.50 80 ILE A CA 1
ATOM 576 C C . ILE A 1 80 ? 3.606 3.413 -9.181 1.00 97.50 80 ILE A C 1
ATOM 578 O O . ILE A 1 80 ? 2.870 4.209 -9.762 1.00 97.50 80 ILE A O 1
ATOM 582 N N . ALA A 1 81 ? 3.250 2.804 -8.048 1.00 97.69 81 ALA A N 1
ATOM 583 C CA . ALA A 1 81 ? 1.955 2.989 -7.397 1.00 97.69 81 ALA A CA 1
ATOM 584 C C . ALA A 1 81 ? 1.637 4.465 -7.125 1.00 97.69 81 ALA A C 1
ATOM 586 O O . ALA A 1 81 ? 0.500 4.912 -7.295 1.00 97.69 81 ALA A O 1
ATOM 587 N N . GLU A 1 82 ? 2.649 5.228 -6.722 1.00 96.38 82 GLU A N 1
ATOM 588 C CA . GLU A 1 82 ? 2.475 6.603 -6.278 1.00 96.38 82 GLU A CA 1
ATOM 589 C C . GLU A 1 82 ? 2.659 7.636 -7.391 1.00 96.38 82 GLU A C 1
ATOM 591 O O . GLU A 1 82 ? 1.910 8.617 -7.428 1.00 96.38 82 GLU A O 1
ATOM 596 N N . GLU A 1 83 ? 3.605 7.439 -8.313 1.00 95.50 83 GLU A N 1
ATOM 597 C CA . GLU A 1 83 ? 3.918 8.441 -9.343 1.00 95.50 83 GLU A CA 1
ATOM 598 C C . GLU A 1 83 ? 3.168 8.219 -10.663 1.00 95.50 83 GLU A C 1
ATOM 600 O O . GLU A 1 83 ? 2.790 9.197 -11.316 1.00 95.50 83 GLU A O 1
ATOM 605 N N . VAL A 1 84 ? 2.856 6.974 -11.038 1.00 95.00 84 VAL A N 1
ATOM 606 C CA . VAL A 1 84 ? 2.197 6.692 -12.321 1.00 95.00 84 VAL A CA 1
ATOM 607 C C . VAL A 1 84 ? 0.699 6.966 -12.228 1.00 95.00 84 VAL A C 1
ATOM 609 O O . VAL A 1 84 ? -0.070 6.222 -11.622 1.00 95.00 84 VAL A O 1
ATOM 612 N N . LYS A 1 85 ? 0.258 8.044 -12.886 1.00 91.94 85 LYS A N 1
ATOM 613 C CA . LYS A 1 85 ? -1.159 8.455 -12.914 1.00 91.94 85 LYS A CA 1
ATOM 614 C C . LYS A 1 85 ? -1.932 7.957 -14.132 1.00 91.94 85 LYS A C 1
ATOM 616 O O . LYS A 1 85 ? -3.156 8.065 -14.169 1.00 91.94 85 LYS A O 1
ATOM 621 N N . SER A 1 86 ? -1.250 7.466 -15.164 1.00 90.94 86 SER A N 1
ATOM 622 C CA . SER A 1 86 ? -1.892 7.034 -16.406 1.00 90.94 86 SER A CA 1
ATOM 623 C C . SER A 1 86 ? -1.151 5.857 -17.046 1.00 90.94 86 SER A C 1
ATOM 625 O O . SER A 1 86 ? 0.060 5.953 -17.218 1.00 90.94 86 SER A O 1
ATOM 627 N N . PRO A 1 87 ? -1.869 4.787 -17.433 1.00 94.62 87 PRO A N 1
ATOM 628 C CA . PRO A 1 87 ? -3.289 4.562 -17.161 1.00 94.62 87 PRO A CA 1
ATOM 629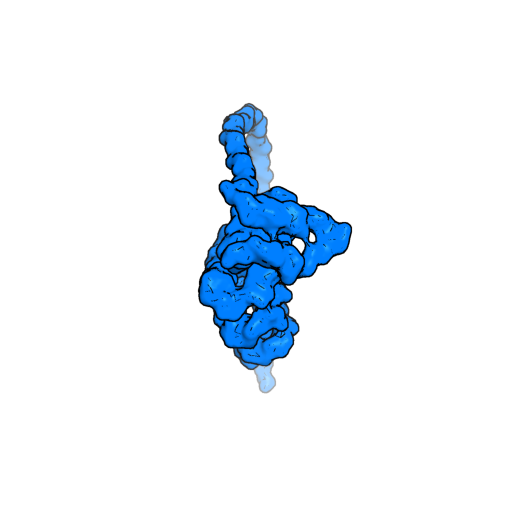 C C . PRO A 1 87 ? -3.555 4.248 -15.670 1.00 94.62 87 PRO A C 1
ATOM 631 O O . PRO A 1 87 ? -2.684 3.705 -14.992 1.00 94.62 87 PRO A O 1
ATOM 634 N N . PRO A 1 88 ? -4.754 4.553 -15.133 1.00 91.50 88 PRO A N 1
ATOM 635 C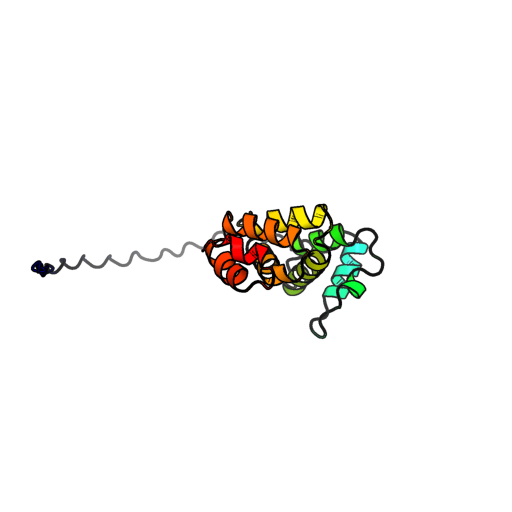 CA . PRO A 1 88 ? -5.011 4.495 -13.687 1.00 91.50 88 PRO A CA 1
ATOM 636 C C . PRO A 1 88 ? -4.879 3.089 -13.082 1.00 91.50 88 PRO A C 1
ATOM 638 O O . PRO A 1 88 ? -4.582 2.951 -11.899 1.00 91.50 88 PRO A O 1
ATOM 641 N N . TRP A 1 89 ? -5.076 2.031 -13.875 1.00 95.56 89 TRP A N 1
ATOM 642 C CA . TRP A 1 89 ? -4.940 0.656 -13.387 1.00 95.56 89 TRP A CA 1
ATOM 643 C C . TRP A 1 89 ? -3.490 0.242 -13.126 1.00 95.56 89 TRP A C 1
ATOM 645 O O . TRP A 1 89 ? -3.279 -0.672 -12.338 1.00 95.56 89 TRP A O 1
ATOM 655 N N . VAL A 1 90 ? -2.496 0.887 -13.748 1.00 97.38 90 VAL A N 1
ATOM 656 C CA . VAL A 1 90 ? -1.084 0.513 -13.558 1.00 97.38 90 VAL A CA 1
ATOM 657 C C . VAL A 1 90 ? -0.641 0.798 -12.127 1.00 97.38 90 VAL A C 1
ATOM 659 O O . VAL A 1 90 ? -0.139 -0.106 -11.465 1.00 97.38 90 VAL A O 1
ATOM 662 N N . GLY A 1 91 ? -0.903 2.007 -11.618 1.00 96.94 91 GLY A N 1
ATOM 663 C CA . GLY A 1 91 ? -0.569 2.363 -10.237 1.00 96.94 91 GLY A CA 1
ATOM 664 C C . GLY A 1 91 ? -1.307 1.491 -9.215 1.00 96.94 91 GLY A C 1
ATOM 665 O O . GLY A 1 91 ? -0.694 0.971 -8.288 1.00 96.94 91 GLY A O 1
ATOM 666 N N . MET A 1 92 ? -2.605 1.235 -9.425 1.00 97.19 92 MET A N 1
ATOM 667 C CA . MET A 1 92 ? -3.384 0.364 -8.529 1.00 97.19 92 MET A CA 1
ATOM 668 C C . MET A 1 92 ? -2.874 -1.081 -8.509 1.00 97.19 92 MET A C 1
ATOM 670 O O . MET A 1 92 ? -2.835 -1.702 -7.453 1.00 97.19 92 MET A O 1
ATOM 674 N N . ARG A 1 93 ? -2.454 -1.625 -9.654 1.00 97.81 93 ARG A N 1
ATOM 675 C CA . ARG A 1 93 ? -1.876 -2.974 -9.713 1.00 97.81 93 ARG A CA 1
ATOM 676 C C . ARG A 1 93 ? -0.504 -3.042 -9.071 1.00 97.81 93 ARG A C 1
ATOM 678 O O . ARG A 1 93 ? -0.240 -3.983 -8.334 1.00 97.81 93 ARG A O 1
ATOM 685 N N . ALA A 1 94 ? 0.339 -2.036 -9.299 1.00 98.31 94 ALA A N 1
ATOM 686 C CA . ALA A 1 94 ? 1.623 -1.939 -8.615 1.00 98.31 94 ALA A CA 1
ATOM 687 C C . ALA A 1 94 ? 1.433 -1.907 -7.092 1.00 98.31 94 ALA A C 1
ATOM 689 O O . ALA A 1 94 ? 2.115 -2.632 -6.375 1.00 98.31 94 ALA A O 1
ATOM 690 N N . ALA A 1 95 ? 0.450 -1.141 -6.609 1.00 98.31 95 ALA A N 1
ATOM 691 C CA . ALA A 1 95 ? 0.084 -1.109 -5.198 1.00 98.31 95 ALA A CA 1
ATOM 692 C C . ALA A 1 95 ? -0.430 -2.467 -4.694 1.00 98.31 95 ALA A C 1
ATOM 694 O O . ALA A 1 95 ? -0.026 -2.909 -3.624 1.00 98.31 95 ALA A O 1
ATOM 695 N N . GLY A 1 96 ? -1.265 -3.159 -5.476 1.00 98.19 96 GLY A N 1
ATOM 696 C CA . GLY A 1 96 ? -1.714 -4.518 -5.166 1.00 98.19 96 GLY A CA 1
ATOM 697 C C . GLY A 1 96 ? -0.551 -5.504 -5.023 1.00 98.19 96 GLY A C 1
ATOM 698 O O . GLY A 1 96 ? -0.505 -6.251 -4.051 1.00 98.19 96 GLY A O 1
ATOM 699 N N . CYS A 1 97 ? 0.431 -5.445 -5.926 1.00 98.44 97 CYS A N 1
ATOM 700 C CA . CYS A 1 97 ? 1.641 -6.259 -5.820 1.00 98.44 97 CYS A CA 1
ATOM 701 C C . CYS A 1 97 ? 2.520 -5.857 -4.634 1.00 98.44 97 CYS A C 1
ATOM 703 O O . CYS A 1 97 ? 3.053 -6.726 -3.952 1.00 98.44 97 CYS A O 1
ATOM 705 N N . ALA A 1 98 ? 2.621 -4.562 -4.321 1.00 98.38 98 ALA A N 1
ATOM 706 C CA . ALA A 1 98 ? 3.320 -4.115 -3.122 1.00 98.38 98 ALA A CA 1
ATOM 707 C C . ALA A 1 98 ? 2.682 -4.706 -1.851 1.00 98.38 98 ALA A C 1
ATOM 709 O O . ALA A 1 98 ? 3.410 -5.159 -0.977 1.00 98.38 98 ALA A O 1
ATOM 710 N N . VAL A 1 99 ? 1.348 -4.800 -1.765 1.00 98.38 99 VAL A N 1
ATOM 711 C CA . VAL A 1 99 ? 0.658 -5.422 -0.616 1.00 98.38 99 VAL A CA 1
ATOM 712 C C . VAL A 1 99 ? 1.049 -6.892 -0.417 1.00 98.38 99 VAL A C 1
ATOM 714 O O . VAL A 1 99 ? 1.203 -7.324 0.723 1.00 98.38 99 VAL A O 1
ATOM 717 N N . GLU A 1 100 ? 1.290 -7.662 -1.482 1.00 97.69 100 GLU A N 1
ATOM 718 C CA . GLU A 1 100 ? 1.769 -9.053 -1.355 1.00 97.69 100 GLU A CA 1
ATOM 719 C C . GLU A 1 100 ? 3.165 -9.141 -0.704 1.00 97.69 100 GLU A C 1
ATOM 721 O O . GLU A 1 100 ? 3.551 -10.184 -0.174 1.00 97.69 100 GLU A O 1
ATOM 726 N N . ARG A 1 101 ? 3.897 -8.021 -0.667 1.00 98.00 101 ARG A N 1
ATOM 727 C CA . ARG A 1 101 ? 5.193 -7.856 0.001 1.00 98.00 101 ARG A CA 1
ATOM 728 C C . ARG A 1 101 ? 5.096 -7.149 1.357 1.00 98.00 101 ARG A C 1
ATOM 730 O O . ARG A 1 101 ? 6.105 -6.650 1.848 1.00 98.00 101 ARG A O 1
ATOM 737 N N . ALA A 1 102 ? 3.920 -7.103 1.988 1.00 97.69 102 ALA A N 1
ATOM 738 C CA . ALA A 1 102 ? 3.681 -6.357 3.232 1.00 97.69 102 ALA A CA 1
ATOM 739 C C . ALA A 1 102 ? 4.632 -6.702 4.400 1.00 97.69 102 ALA A C 1
ATOM 741 O O . ALA A 1 102 ? 4.805 -5.884 5.297 1.00 97.69 102 ALA A O 1
ATOM 742 N N . SER A 1 103 ? 5.282 -7.872 4.385 1.00 96.44 103 SER A N 1
ATOM 743 C CA . SER A 1 103 ? 6.320 -8.246 5.362 1.00 96.44 103 SER A CA 1
ATOM 744 C C . SER A 1 103 ? 7.603 -7.406 5.269 1.00 96.44 103 SER A C 1
ATOM 746 O O . SER A 1 103 ? 8.451 -7.480 6.159 1.00 96.44 103 SER A O 1
ATOM 748 N N . GLU A 1 104 ? 7.808 -6.665 4.180 1.00 97.94 104 GLU A N 1
ATOM 749 C CA . GLU A 1 104 ? 8.980 -5.812 4.017 1.00 97.94 104 GLU A CA 1
ATOM 750 C C . GLU A 1 104 ? 8.805 -4.466 4.730 1.00 97.94 104 GLU A C 1
ATOM 752 O O . GLU A 1 104 ? 7.814 -3.773 4.487 1.00 97.94 104 GLU A O 1
ATOM 757 N N . PRO A 1 105 ? 9.788 -4.012 5.534 1.00 97.81 105 PRO A N 1
ATOM 758 C CA . PRO A 1 105 ? 9.643 -2.789 6.327 1.00 97.81 105 PRO A CA 1
ATOM 759 C C . PRO A 1 105 ? 9.321 -1.528 5.513 1.00 97.81 105 PRO A C 1
ATOM 761 O O . PRO A 1 105 ? 8.573 -0.668 5.973 1.00 97.81 105 PRO A O 1
ATOM 764 N N . ALA A 1 106 ? 9.880 -1.402 4.304 1.00 97.75 106 ALA A N 1
ATOM 765 C CA . ALA A 1 106 ? 9.619 -0.257 3.430 1.00 97.75 106 ALA A CA 1
ATOM 766 C C . ALA A 1 106 ? 8.175 -0.250 2.904 1.00 97.75 106 ALA A C 1
ATOM 768 O O . ALA A 1 106 ? 7.553 0.808 2.816 1.00 97.75 106 ALA A O 1
ATOM 769 N N . VAL A 1 107 ? 7.638 -1.433 2.599 1.00 98.50 107 VAL A N 1
ATOM 770 C CA . VAL A 1 107 ? 6.255 -1.607 2.152 1.00 98.50 107 VAL A CA 1
ATOM 771 C C . VAL A 1 107 ? 5.301 -1.323 3.299 1.00 98.50 107 VAL A C 1
ATOM 773 O O . VAL A 1 107 ? 4.391 -0.521 3.130 1.00 98.50 107 VAL A O 1
ATOM 776 N N . GLU A 1 108 ? 5.533 -1.900 4.478 1.00 98.50 108 GLU A N 1
ATOM 777 C CA . GLU A 1 108 ? 4.715 -1.626 5.663 1.00 98.50 108 GLU A CA 1
ATOM 778 C C . GLU A 1 108 ? 4.634 -0.119 5.959 1.00 98.50 108 GLU A C 1
ATOM 780 O O . GLU A 1 108 ? 3.542 0.425 6.142 1.00 98.50 108 GLU A O 1
ATOM 785 N N . ALA A 1 109 ? 5.777 0.576 5.946 1.00 98.50 109 ALA A N 1
ATOM 786 C CA . ALA A 1 109 ? 5.820 2.019 6.160 1.00 98.50 109 ALA A CA 1
ATOM 787 C C . ALA A 1 109 ? 4.996 2.789 5.111 1.00 98.50 109 ALA A C 1
ATOM 789 O O . ALA A 1 109 ? 4.295 3.744 5.456 1.00 98.50 109 ALA A O 1
ATOM 790 N N . ALA A 1 110 ? 5.039 2.367 3.844 1.00 98.50 110 ALA A N 1
ATOM 791 C CA . ALA A 1 110 ? 4.226 2.959 2.788 1.00 98.50 110 ALA A CA 1
ATOM 792 C C . ALA A 1 110 ? 2.726 2.683 2.984 1.00 98.50 110 ALA A C 1
ATOM 794 O O . ALA A 1 110 ? 1.932 3.613 2.870 1.00 98.50 110 ALA A O 1
ATOM 795 N N . LEU A 1 111 ? 2.334 1.461 3.360 1.00 98.62 111 LEU A N 1
ATOM 796 C CA . LEU A 1 111 ? 0.936 1.099 3.630 1.00 98.62 111 LEU A CA 1
ATOM 797 C C . LEU A 1 111 ? 0.342 1.940 4.768 1.00 98.62 111 LEU A C 1
ATOM 799 O O . LEU A 1 111 ? -0.747 2.495 4.616 1.00 98.62 111 LEU A O 1
ATOM 803 N N . ILE A 1 112 ? 1.077 2.101 5.875 1.00 98.69 112 ILE A N 1
ATOM 804 C CA . ILE A 1 112 ? 0.672 2.962 7.001 1.00 98.69 112 ILE A CA 1
ATOM 805 C C . ILE A 1 112 ? 0.500 4.412 6.536 1.00 98.69 112 ILE A C 1
ATOM 807 O O . ILE A 1 112 ? -0.456 5.089 6.921 1.00 98.69 112 ILE A O 1
ATOM 811 N N . ARG A 1 113 ? 1.393 4.894 5.668 1.00 98.50 113 ARG A N 1
ATOM 812 C CA . ARG A 1 113 ? 1.311 6.245 5.116 1.00 98.50 113 ARG A CA 1
ATOM 813 C C . ARG A 1 113 ? 0.095 6.422 4.207 1.00 98.50 113 ARG A C 1
ATOM 815 O O . ARG A 1 113 ? -0.608 7.420 4.333 1.00 98.50 113 ARG A O 1
ATOM 822 N N . TRP A 1 114 ? -0.191 5.453 3.338 1.00 98.50 114 TRP A N 1
ATOM 823 C CA . TRP A 1 114 ? -1.327 5.501 2.413 1.00 98.50 114 TRP A CA 1
ATOM 824 C C . TRP A 1 114 ? -2.672 5.631 3.129 1.00 98.50 114 TRP A C 1
ATOM 826 O O . TRP A 1 114 ? -3.553 6.335 2.642 1.00 98.50 114 TRP A O 1
ATOM 836 N N . VAL A 1 115 ? -2.834 4.974 4.283 1.00 98.62 115 VAL A N 1
ATOM 837 C CA . VAL A 1 115 ? -4.074 5.044 5.076 1.00 98.62 115 VAL A CA 1
ATOM 838 C C . VAL A 1 115 ? -4.146 6.269 5.992 1.00 98.62 115 VAL A C 1
ATOM 840 O O . VAL A 1 115 ? -5.239 6.656 6.399 1.00 98.62 115 VAL A O 1
ATOM 843 N N . SER A 1 116 ? -3.003 6.888 6.295 1.00 98.56 116 SER A N 1
ATOM 844 C CA . SER A 1 116 ? -2.905 8.054 7.185 1.00 98.56 116 SER A CA 1
ATOM 845 C C . SER A 1 116 ? -2.987 9.397 6.446 1.00 98.56 116 SER A C 1
ATOM 847 O O . SER A 1 116 ? -3.357 10.405 7.043 1.00 98.56 116 SER A O 1
ATOM 849 N N . GLU A 1 117 ? -2.639 9.439 5.157 1.00 98.25 117 GLU A N 1
ATOM 850 C CA . GLU A 1 117 ? -2.565 10.667 4.356 1.00 98.25 117 GLU A CA 1
ATOM 851 C C . GLU A 1 117 ? -3.804 10.871 3.467 1.00 98.25 117 GLU A C 1
ATOM 853 O O . GLU A 1 117 ? -4.147 10.019 2.647 1.00 98.25 117 GLU A O 1
ATOM 858 N N . GLU A 1 118 ? -4.446 12.043 3.554 1.00 97.81 118 GLU A N 1
ATOM 859 C CA . GLU A 1 118 ? -5.668 12.353 2.788 1.00 97.81 118 GLU A CA 1
ATOM 860 C C . GLU A 1 118 ? -5.433 12.284 1.271 1.00 97.81 118 GLU A C 1
ATOM 862 O O . GLU A 1 118 ? -6.232 11.707 0.532 1.00 97.81 118 GLU A O 1
ATOM 867 N N . GLN A 1 119 ? -4.286 12.783 0.802 1.00 97.12 119 GLN A N 1
ATOM 868 C CA . GLN A 1 119 ? -3.903 12.757 -0.610 1.00 97.12 119 GLN A CA 1
ATOM 869 C C . GLN A 1 119 ? -3.676 11.342 -1.171 1.00 97.12 119 GLN A C 1
ATOM 871 O O . GLN A 1 119 ? -3.636 11.173 -2.390 1.00 97.12 119 GLN A O 1
ATOM 876 N N . LEU A 1 120 ? -3.538 10.328 -0.308 1.00 97.56 120 LEU A N 1
ATOM 877 C CA . LEU A 1 120 ? -3.337 8.927 -0.688 1.00 97.56 120 LEU A CA 1
ATOM 878 C C . LEU A 1 120 ? -4.538 8.041 -0.357 1.00 97.56 120 LEU A C 1
ATOM 880 O O . LEU A 1 120 ? -4.450 6.829 -0.538 1.00 97.56 120 LEU A O 1
ATOM 884 N N . ALA A 1 121 ? -5.679 8.615 0.037 1.00 96.69 121 ALA A N 1
ATOM 885 C CA . ALA A 1 121 ? -6.860 7.866 0.470 1.00 96.69 121 ALA A CA 1
ATOM 886 C C . ALA A 1 121 ? -7.310 6.771 -0.519 1.00 96.69 121 ALA A C 1
ATOM 888 O O . ALA A 1 121 ? -7.819 5.737 -0.098 1.00 96.69 121 ALA A O 1
ATOM 889 N N . GLY A 1 122 ? -7.101 6.957 -1.829 1.00 96.56 122 GLY A N 1
ATOM 890 C CA . GLY A 1 122 ? -7.370 5.921 -2.834 1.00 96.56 122 GLY A CA 1
ATOM 891 C C . GLY A 1 122 ? -6.476 4.680 -2.694 1.00 96.56 122 GLY A C 1
ATOM 892 O O . GLY A 1 122 ? -6.977 3.559 -2.744 1.00 96.56 122 GLY A O 1
ATOM 893 N N . LEU A 1 123 ? -5.172 4.874 -2.467 1.00 98.12 123 LEU A N 1
ATOM 894 C CA . LEU A 1 123 ? -4.235 3.785 -2.167 1.00 98.12 123 LEU A CA 1
ATOM 895 C C . LEU A 1 123 ? -4.482 3.217 -0.764 1.00 98.12 123 LEU A C 1
ATOM 897 O O . LEU A 1 123 ? -4.405 2.007 -0.575 1.00 98.12 123 LEU A O 1
ATOM 901 N N . GLY A 1 124 ? -4.846 4.069 0.199 1.00 98.25 124 GLY A N 1
ATOM 902 C CA . GLY A 1 124 ? -5.224 3.647 1.546 1.00 98.25 124 GLY A CA 1
ATOM 903 C C . GLY A 1 124 ? -6.425 2.701 1.540 1.00 98.25 124 GLY A C 1
ATOM 904 O O . GLY A 1 124 ? -6.365 1.627 2.129 1.00 98.25 124 GLY A O 1
ATOM 905 N N . MET A 1 125 ? -7.488 3.038 0.802 1.00 98.38 125 MET A N 1
ATOM 906 C CA . MET A 1 125 ? -8.645 2.150 0.642 1.00 98.38 125 MET A CA 1
ATOM 907 C C . MET A 1 125 ? -8.279 0.834 -0.047 1.00 98.38 125 MET A C 1
ATOM 909 O O . MET A 1 125 ? -8.770 -0.215 0.354 1.00 98.38 125 MET A O 1
ATOM 913 N N . LEU A 1 126 ? -7.398 0.861 -1.052 1.00 98.19 126 LEU A N 1
ATOM 914 C CA . LEU A 1 126 ? -6.905 -0.369 -1.672 1.00 98.19 126 LEU A CA 1
ATOM 915 C C . LEU A 1 126 ? -6.162 -1.252 -0.658 1.00 98.19 126 LEU A C 1
ATOM 917 O O . LEU A 1 126 ? -6.407 -2.453 -0.618 1.00 98.19 126 LEU A O 1
ATOM 921 N N . ALA A 1 127 ? -5.287 -0.670 0.169 1.00 98.50 127 ALA A N 1
ATOM 922 C CA . ALA A 1 127 ? -4.573 -1.403 1.212 1.00 98.50 127 ALA A CA 1
ATOM 923 C C . ALA A 1 127 ? -5.539 -2.026 2.232 1.00 98.50 127 ALA A C 1
ATOM 925 O O . ALA A 1 127 ? -5.397 -3.200 2.565 1.00 98.50 127 ALA A O 1
ATOM 926 N N . VAL A 1 128 ? -6.557 -1.276 2.668 1.00 98.56 128 VAL A N 1
ATOM 927 C CA . VAL A 1 128 ? -7.596 -1.772 3.583 1.00 98.56 128 VAL A CA 1
ATOM 928 C C . VAL A 1 128 ? -8.387 -2.936 2.966 1.00 98.56 128 VAL A C 1
ATOM 930 O O . VAL A 1 128 ? -8.577 -3.962 3.614 1.00 98.56 128 VAL A O 1
ATOM 933 N N . ASN A 1 129 ? -8.765 -2.845 1.689 1.00 98.44 129 ASN A N 1
ATOM 934 C CA . ASN A 1 129 ? -9.478 -3.921 0.983 1.00 98.44 129 ASN A CA 1
ATOM 935 C C . ASN A 1 129 ? -8.642 -5.205 0.817 1.00 98.44 129 ASN A C 1
ATOM 937 O O . ASN A 1 129 ? -9.166 -6.250 0.430 1.00 98.44 129 ASN A O 1
ATOM 941 N N . LEU A 1 130 ? -7.331 -5.125 1.047 1.00 98.38 130 LEU A N 1
ATOM 942 C CA . LEU A 1 130 ? -6.385 -6.225 0.888 1.00 98.38 130 LEU A CA 1
ATOM 943 C C . LEU A 1 130 ? -5.751 -6.657 2.219 1.00 98.38 130 LEU A C 1
ATOM 945 O O . LEU A 1 130 ? -4.773 -7.403 2.191 1.00 98.38 130 LEU A O 1
ATOM 949 N N . LEU A 1 131 ? -6.304 -6.248 3.370 1.00 98.50 131 LEU A N 1
ATOM 950 C CA . LEU A 1 131 ? -5.802 -6.636 4.699 1.00 98.50 131 LEU A CA 1
ATOM 951 C C . LEU A 1 131 ? -5.635 -8.153 4.842 1.00 98.50 131 LEU A C 1
ATOM 953 O O . LEU A 1 131 ? -4.625 -8.608 5.364 1.00 98.50 131 LEU A O 1
ATOM 957 N N . ASP A 1 132 ? -6.567 -8.932 4.291 1.00 98.38 132 ASP A N 1
ATOM 958 C CA . ASP A 1 132 ? -6.561 -10.400 4.366 1.00 98.38 132 ASP A CA 1
ATOM 959 C C . ASP A 1 132 ? -5.455 -11.076 3.538 1.00 98.38 132 ASP A C 1
ATOM 961 O O . ASP A 1 132 ? -5.269 -12.293 3.610 1.00 98.38 132 ASP A O 1
ATOM 965 N N . ARG A 1 133 ? -4.731 -10.309 2.715 1.00 97.69 133 ARG A N 1
ATOM 966 C CA . ARG A 1 133 ? -3.552 -10.786 1.976 1.00 97.69 133 ARG A CA 1
ATOM 967 C C . ARG A 1 133 ? -2.243 -10.496 2.708 1.00 97.69 133 ARG A C 1
ATOM 969 O O . ARG A 1 133 ? -1.196 -10.964 2.267 1.00 97.69 133 ARG A O 1
ATOM 976 N N . MET A 1 134 ? -2.287 -9.718 3.786 1.00 98.25 134 MET A N 1
ATOM 977 C CA . MET A 1 134 ? -1.111 -9.338 4.561 1.00 98.25 134 MET A CA 1
ATOM 978 C C . MET A 1 134 ? -0.852 -10.353 5.686 1.00 98.25 134 MET A C 1
ATOM 980 O O . MET A 1 134 ? -1.755 -11.079 6.105 1.00 98.25 134 MET A O 1
ATOM 984 N N . PRO A 1 135 ? 0.372 -10.400 6.237 1.00 98.25 135 PRO A N 1
ATOM 985 C CA . PRO A 1 135 ? 0.592 -11.002 7.546 1.00 98.25 135 PRO A CA 1
ATOM 986 C C . PRO A 1 135 ? -0.313 -10.348 8.597 1.00 98.25 135 PRO A C 1
ATOM 988 O O . PRO A 1 135 ? -0.456 -9.126 8.616 1.00 98.25 135 PRO A O 1
ATOM 991 N N . GLU A 1 136 ? -0.899 -11.150 9.488 1.00 97.81 136 GLU A N 1
ATOM 992 C CA . GLU A 1 136 ? -1.900 -10.682 10.458 1.00 97.81 136 GLU A CA 1
ATOM 993 C C . GLU A 1 136 ? -1.393 -9.527 11.340 1.00 97.81 136 GLU A C 1
ATOM 995 O O . GLU A 1 136 ? -2.129 -8.584 11.631 1.00 97.81 136 GLU A O 1
ATOM 1000 N N . ASP A 1 137 ? -0.119 -9.557 11.733 1.00 98.12 137 ASP A N 1
ATOM 1001 C CA . ASP A 1 137 ? 0.482 -8.507 12.551 1.00 98.12 137 ASP A CA 1
ATOM 1002 C C . ASP A 1 137 ? 0.619 -7.179 11.787 1.00 98.12 137 ASP A C 1
ATOM 1004 O O . ASP A 1 137 ? 0.407 -6.115 12.374 1.00 98.12 137 ASP A O 1
ATOM 1008 N N . VAL A 1 138 ? 0.949 -7.230 10.492 1.00 98.56 138 VAL A N 1
ATOM 1009 C CA . VAL A 1 138 ? 1.013 -6.054 9.611 1.00 98.56 138 VAL A CA 1
ATOM 1010 C C . VAL A 1 138 ? -0.397 -5.534 9.340 1.00 98.56 138 VAL A C 1
ATOM 1012 O O . VAL A 1 138 ? -0.639 -4.335 9.482 1.00 98.56 138 VAL A O 1
ATOM 1015 N N . ALA A 1 139 ? -1.343 -6.430 9.038 1.00 98.62 139 ALA A N 1
ATOM 1016 C CA . ALA A 1 139 ? -2.747 -6.094 8.828 1.00 98.62 139 ALA A CA 1
ATOM 1017 C C . ALA A 1 139 ? -3.322 -5.332 10.031 1.00 98.62 139 ALA A C 1
ATOM 1019 O O . ALA A 1 139 ? -3.935 -4.282 9.859 1.00 98.62 139 ALA A O 1
ATOM 1020 N N . GLY A 1 140 ? -3.058 -5.795 11.259 1.00 98.50 140 GLY A N 1
ATOM 1021 C CA . GLY A 1 140 ? -3.490 -5.109 12.479 1.00 98.50 140 GLY A CA 1
ATOM 1022 C C . GLY A 1 140 ? -2.934 -3.686 12.608 1.00 98.50 140 GLY A C 1
ATOM 1023 O O . GLY A 1 140 ? -3.668 -2.767 12.981 1.00 98.50 140 GLY A O 1
ATOM 1024 N N . ARG A 1 141 ? -1.658 -3.469 12.253 1.00 98.56 141 ARG A N 1
ATOM 1025 C CA . ARG A 1 141 ? -1.029 -2.135 12.287 1.00 98.56 141 ARG A CA 1
ATOM 1026 C C . ARG A 1 141 ? -1.605 -1.202 11.221 1.00 98.56 141 ARG A C 1
ATOM 1028 O O . ARG A 1 141 ? -1.934 -0.060 11.540 1.00 98.56 141 ARG A O 1
ATOM 1035 N N . VAL A 1 142 ? -1.794 -1.690 9.994 1.00 98.69 142 VAL A N 1
ATOM 1036 C CA . VAL A 1 142 ? -2.415 -0.920 8.900 1.00 98.69 142 VAL A CA 1
ATOM 1037 C C . VAL A 1 142 ? -3.876 -0.591 9.222 1.00 98.69 142 VAL A C 1
ATOM 1039 O O . VAL A 1 142 ? -4.289 0.554 9.063 1.00 98.69 142 VAL A O 1
ATOM 1042 N N . ALA A 1 143 ? -4.647 -1.553 9.734 1.00 98.69 143 ALA A N 1
ATOM 1043 C CA . ALA A 1 143 ? -6.037 -1.353 10.140 1.00 98.69 143 ALA A CA 1
ATOM 1044 C C . ALA A 1 143 ? -6.166 -0.323 11.274 1.00 98.69 143 ALA A C 1
ATOM 1046 O O . ALA A 1 143 ? -7.024 0.554 11.210 1.00 98.69 143 ALA A O 1
ATOM 1047 N N . THR A 1 144 ? -5.279 -0.378 12.273 1.00 98.75 144 THR A N 1
ATOM 1048 C CA . THR A 1 144 ? -5.226 0.625 13.350 1.00 98.75 144 THR A CA 1
ATOM 1049 C C . THR A 1 144 ? -4.981 2.023 12.780 1.00 98.75 144 THR A C 1
ATOM 1051 O O . THR A 1 144 ? -5.754 2.938 13.053 1.00 98.75 144 THR A O 1
ATOM 1054 N N . ALA A 1 145 ? -3.973 2.177 11.915 1.00 98.69 145 ALA A N 1
ATOM 1055 C CA . ALA A 1 145 ? -3.684 3.456 11.268 1.00 98.69 145 ALA A CA 1
ATOM 1056 C C . ALA A 1 145 ? -4.857 3.954 10.400 1.00 98.69 145 ALA A C 1
ATOM 1058 O O . ALA A 1 145 ? -5.170 5.142 10.402 1.00 98.69 145 ALA A O 1
ATOM 1059 N N . ALA A 1 146 ? -5.560 3.057 9.703 1.00 98.62 146 ALA A N 1
ATOM 1060 C CA . ALA A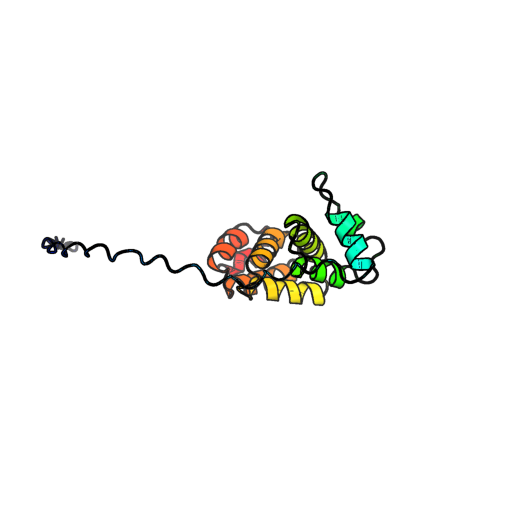 1 146 ? -6.732 3.410 8.905 1.00 98.62 146 ALA A CA 1
ATOM 1061 C C . ALA A 1 146 ? -7.914 3.903 9.759 1.00 98.62 146 ALA A C 1
ATOM 1063 O O . ALA A 1 146 ? -8.608 4.836 9.355 1.00 98.62 146 ALA A O 1
ATOM 1064 N N . LEU A 1 147 ? -8.131 3.317 10.944 1.00 98.62 147 LEU A N 1
ATOM 1065 C CA . LEU A 1 147 ? -9.168 3.745 11.895 1.00 98.62 147 LEU A CA 1
ATOM 1066 C C . LEU A 1 147 ? -8.879 5.117 12.520 1.00 98.62 147 LEU A C 1
ATOM 1068 O O . LEU A 1 147 ? -9.817 5.819 12.898 1.00 98.62 147 LEU A O 1
ATOM 1072 N N . GLU A 1 148 ? -7.607 5.496 12.622 1.00 98.44 148 GLU A N 1
ATOM 1073 C CA . GLU A 1 148 ? -7.164 6.814 13.095 1.00 98.44 148 GLU A CA 1
ATOM 1074 C C . GLU A 1 148 ? -7.080 7.853 11.961 1.00 98.44 148 GLU A C 1
ATOM 1076 O O . GLU A 1 148 ? -7.057 9.059 12.215 1.00 98.44 148 GLU A O 1
ATOM 1081 N N . GLY A 1 149 ? -7.037 7.385 10.713 1.00 97.88 149 GLY A N 1
ATOM 1082 C CA . GLY A 1 149 ? -6.811 8.187 9.520 1.00 97.88 149 GLY A CA 1
ATOM 1083 C C . GLY A 1 149 ? -8.066 8.816 8.893 1.00 97.88 149 GLY A C 1
ATOM 1084 O O . GLY A 1 149 ? -9.201 8.631 9.350 1.00 97.88 149 GLY A O 1
ATOM 1085 N N . PRO A 1 150 ? -7.881 9.548 7.778 1.00 98.25 150 PRO A N 1
ATOM 1086 C CA . PRO A 1 150 ? -8.956 10.237 7.057 1.00 98.25 150 PRO A CA 1
ATOM 1087 C C . PRO A 1 150 ? -9.977 9.292 6.404 1.00 98.25 150 PRO A C 1
ATOM 1089 O O . PRO A 1 150 ? -11.053 9.734 6.006 1.00 98.25 150 PRO A O 1
ATOM 1092 N N . ILE A 1 151 ? -9.661 7.998 6.281 1.00 98.31 151 ILE A N 1
ATOM 1093 C CA . ILE A 1 151 ? -10.540 6.977 5.689 1.00 98.31 151 ILE A CA 1
ATOM 1094 C C . ILE A 1 151 ? -11.296 6.136 6.731 1.00 98.31 151 ILE A C 1
ATOM 1096 O O . ILE A 1 151 ? -11.929 5.149 6.361 1.00 98.31 151 ILE A O 1
ATOM 1100 N N . SER A 1 152 ? -11.254 6.519 8.010 1.00 98.38 152 SER A N 1
ATOM 1101 C CA . SER A 1 152 ? -11.754 5.726 9.143 1.00 98.38 152 SER A CA 1
ATOM 1102 C C . SER A 1 152 ? -13.188 5.211 8.993 1.00 98.38 152 SER A C 1
ATOM 1104 O O . SER A 1 152 ? -13.426 4.030 9.237 1.00 98.38 152 SER A O 1
ATOM 1106 N N . ASP A 1 153 ? -14.133 6.043 8.544 1.00 97.25 153 ASP A N 1
ATOM 1107 C CA . ASP A 1 153 ? -15.532 5.627 8.355 1.00 97.25 153 ASP A CA 1
ATOM 1108 C C . ASP A 1 153 ? -15.656 4.457 7.369 1.00 97.25 153 ASP A C 1
ATOM 1110 O O . ASP A 1 153 ? -16.329 3.474 7.663 1.00 97.25 153 ASP A O 1
ATOM 1114 N N . ARG A 1 154 ? -14.961 4.528 6.225 1.00 96.44 154 ARG A N 1
ATOM 1115 C CA . ARG A 1 154 ? -14.953 3.441 5.231 1.00 96.44 154 ARG A CA 1
ATOM 1116 C C . ARG A 1 154 ? -14.130 2.247 5.696 1.00 96.44 154 ARG A C 1
ATOM 1118 O O . ARG A 1 154 ? -14.495 1.112 5.417 1.00 96.44 154 ARG A O 1
ATOM 1125 N N . ALA A 1 155 ? -13.032 2.494 6.408 1.00 98.25 155 ALA A N 1
ATOM 1126 C CA . ALA A 1 155 ? -12.176 1.431 6.913 1.00 98.25 155 ALA A CA 1
ATOM 1127 C C . ALA A 1 155 ? -12.915 0.521 7.902 1.00 98.25 155 ALA A C 1
ATOM 1129 O O . ALA A 1 155 ? -12.674 -0.680 7.902 1.00 98.25 155 ALA A O 1
ATOM 1130 N N . ARG A 1 156 ? -13.848 1.057 8.704 1.00 98.44 156 ARG A N 1
ATOM 1131 C CA . ARG A 1 156 ? -14.662 0.257 9.636 1.00 98.44 156 ARG A CA 1
ATOM 1132 C C . ARG A 1 156 ? -15.457 -0.845 8.940 1.00 98.44 156 ARG A C 1
ATOM 1134 O O . ARG A 1 156 ? -15.482 -1.962 9.451 1.00 98.44 156 ARG A O 1
ATOM 1141 N N . ASP A 1 157 ? -16.075 -0.540 7.801 1.00 97.06 157 ASP A N 1
ATOM 1142 C CA . ASP A 1 157 ? -16.892 -1.506 7.057 1.00 97.06 157 ASP A CA 1
ATOM 1143 C C . ASP A 1 157 ? -16.037 -2.677 6.549 1.00 97.06 157 ASP A C 1
ATOM 1145 O O . ASP A 1 157 ? -16.401 -3.841 6.715 1.00 97.06 157 ASP A O 1
ATOM 1149 N N . GLU A 1 158 ? -14.858 -2.374 6.004 1.00 97.69 158 GLU A N 1
ATOM 1150 C CA . GLU A 1 158 ? -13.919 -3.381 5.497 1.00 97.69 158 GLU A CA 1
ATOM 1151 C C . GLU A 1 158 ? -13.270 -4.188 6.637 1.00 97.69 158 GLU A C 1
ATOM 1153 O O . GLU A 1 158 ? -13.198 -5.416 6.582 1.00 97.69 158 GLU A O 1
ATOM 1158 N N . ILE A 1 159 ? -12.865 -3.523 7.726 1.00 98.50 159 ILE A N 1
ATOM 1159 C CA . ILE A 1 159 ? -12.279 -4.165 8.915 1.00 98.50 159 ILE A CA 1
ATOM 1160 C C . ILE A 1 159 ? -13.273 -5.136 9.558 1.00 98.50 159 ILE A C 1
ATOM 1162 O O . ILE A 1 159 ? -12.867 -6.209 10.002 1.00 98.50 159 ILE A O 1
ATOM 1166 N N . ALA A 1 160 ? -14.572 -4.816 9.569 1.00 98.00 160 ALA A N 1
ATOM 1167 C CA . ALA A 1 160 ? -15.604 -5.721 10.074 1.00 98.00 160 ALA A CA 1
ATOM 1168 C C . ALA A 1 160 ? -15.696 -7.024 9.257 1.00 98.00 160 ALA A C 1
ATOM 1170 O O . ALA A 1 160 ? -16.039 -8.075 9.806 1.00 98.00 160 ALA A O 1
ATOM 1171 N N . GLY A 1 161 ? -15.380 -6.955 7.959 1.00 97.12 161 GLY A N 1
ATOM 1172 C CA . GLY A 1 161 ? -15.391 -8.079 7.025 1.00 97.12 161 GLY A CA 1
ATOM 1173 C C . GLY A 1 161 ? -14.089 -8.882 6.948 1.00 97.12 161 GLY A C 1
ATOM 1174 O O . GLY A 1 161 ? -14.104 -9.958 6.352 1.00 97.12 161 GLY A O 1
ATOM 1175 N N . SER A 1 162 ? -12.992 -8.403 7.549 1.00 98.12 162 SER A N 1
ATOM 1176 C CA . SER A 1 162 ? -11.675 -9.052 7.468 1.00 98.12 1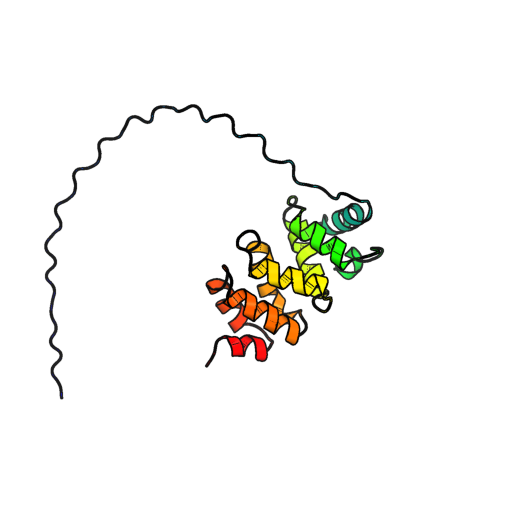62 SER A CA 1
ATOM 1177 C C . SER A 1 162 ? -11.710 -10.496 7.970 1.00 98.12 162 SER A C 1
ATOM 1179 O O . SER A 1 162 ? -12.387 -10.809 8.949 1.00 98.12 162 SER A O 1
ATOM 1181 N N . ALA A 1 163 ? -10.940 -11.384 7.343 1.00 97.75 163 ALA A N 1
ATOM 1182 C CA . ALA A 1 163 ? -10.704 -12.753 7.786 1.00 97.75 163 ALA A CA 1
ATOM 1183 C C . ALA A 1 163 ? -9.877 -12.827 9.084 1.00 97.75 163 ALA A C 1
ATOM 1185 O O . ALA A 1 163 ? -10.086 -13.748 9.886 1.00 97.75 163 ALA A O 1
ATOM 1186 N N . HIS A 1 164 ? -9.002 -11.851 9.340 1.00 98.00 164 HIS A N 1
ATOM 1187 C CA . HIS A 1 164 ? -8.166 -11.795 10.540 1.00 98.00 164 HIS A CA 1
ATOM 1188 C C . HIS A 1 164 ? -8.989 -11.442 11.782 1.00 98.00 164 HIS A C 1
ATOM 1190 O O . HIS A 1 164 ? -9.614 -10.386 11.870 1.00 98.00 164 HIS A O 1
ATOM 1196 N N . GLN A 1 165 ? -8.980 -12.329 12.781 1.00 97.69 165 GLN A N 1
ATOM 1197 C CA . GLN A 1 165 ? -9.718 -12.091 14.022 1.00 97.69 165 GLN A CA 1
ATOM 1198 C C . GLN A 1 165 ? -9.179 -10.870 14.771 1.00 97.69 165 GLN A C 1
ATOM 1200 O O . GLN A 1 165 ? -9.977 -10.038 15.197 1.00 97.69 165 GLN A O 1
ATOM 1205 N N . SER A 1 166 ? -7.855 -10.738 14.880 1.00 97.38 166 SER A N 1
ATOM 1206 C CA . SER A 1 166 ? -7.228 -9.601 15.565 1.00 97.38 166 SER A CA 1
ATOM 1207 C C . SER A 1 166 ? -7.579 -8.251 14.931 1.00 97.38 166 SER A C 1
ATOM 1209 O O . SER A 1 166 ? -7.733 -7.266 15.646 1.00 97.38 166 SER A O 1
ATOM 1211 N N . VAL A 1 167 ? -7.771 -8.207 13.607 1.00 98.44 167 VAL A N 1
ATOM 1212 C CA . VAL A 1 167 ? -8.211 -7.008 12.878 1.00 98.44 167 VAL A CA 1
ATOM 1213 C C . VAL A 1 167 ? -9.659 -6.663 13.225 1.00 98.44 167 VAL A C 1
ATOM 1215 O O . VAL A 1 167 ? -9.942 -5.518 13.569 1.00 98.44 167 VAL A O 1
ATOM 1218 N N . ARG A 1 168 ? -10.574 -7.644 13.219 1.00 98.25 168 ARG A N 1
ATOM 1219 C CA . ARG A 1 168 ? -11.984 -7.415 13.596 1.00 98.25 168 ARG A CA 1
ATOM 1220 C C . ARG A 1 168 ? -12.135 -6.924 15.038 1.00 98.25 168 ARG A C 1
ATOM 1222 O O . ARG A 1 168 ? -12.973 -6.069 15.311 1.00 98.25 168 ARG A O 1
ATOM 1229 N N . GLU A 1 169 ? -11.320 -7.443 15.957 1.00 98.00 169 GLU A N 1
ATOM 1230 C CA . GLU A 1 169 ? -11.345 -7.072 17.380 1.00 98.00 169 GLU A CA 1
ATOM 1231 C C . GLU A 1 169 ? -11.000 -5.591 17.632 1.00 98.00 169 GLU A C 1
ATOM 1233 O O . GLU A 1 169 ? -11.386 -5.048 18.670 1.00 98.00 169 GLU A O 1
ATOM 1238 N N . LEU A 1 170 ? -10.361 -4.900 16.676 1.00 97.75 170 LEU A N 1
ATOM 1239 C CA . LEU A 1 170 ? -10.083 -3.459 16.762 1.00 97.75 170 LEU A CA 1
ATOM 1240 C C . LEU A 1 170 ? -11.352 -2.596 16.812 1.00 97.75 170 LEU A C 1
ATOM 1242 O O . LEU A 1 170 ? -11.305 -1.472 17.311 1.00 97.75 170 LEU A O 1
ATOM 1246 N N . LEU A 1 171 ? -12.489 -3.099 16.321 1.00 97.62 171 LEU A N 1
ATOM 1247 C CA . LEU A 1 171 ? -13.762 -2.368 16.344 1.00 97.62 171 LEU A CA 1
ATOM 1248 C C . LEU A 1 171 ? -14.442 -2.374 17.721 1.00 97.62 171 LEU A C 1
ATOM 1250 O O . LEU A 1 171 ? -15.421 -1.653 17.921 1.00 97.62 171 LEU A O 1
ATOM 1254 N N . GLY A 1 172 ? -13.902 -3.135 18.675 1.00 93.62 172 GLY A N 1
ATOM 1255 C CA . GLY A 1 172 ? -14.511 -3.341 19.980 1.00 93.62 172 GLY A CA 1
ATOM 1256 C C . GLY A 1 172 ? -15.679 -4.341 19.954 1.00 93.62 172 GLY A C 1
ATOM 1257 O O . GLY A 1 172 ? -16.003 -4.902 18.907 1.00 93.62 172 GLY A O 1
ATOM 1258 N N . PRO A 1 173 ? -16.260 -4.623 21.133 1.00 78.06 173 PRO A N 1
ATOM 1259 C CA . PRO A 1 173 ? -17.399 -5.527 21.297 1.00 78.06 173 PRO A CA 1
ATOM 1260 C C . PRO A 1 173 ? -18.744 -4.927 20.861 1.00 78.06 173 PRO A C 1
ATOM 1262 O O . PRO A 1 173 ? -18.903 -3.685 20.916 1.00 78.06 173 PRO A O 1
#

Sequence (173 aa):
MTPMILVALVGCPRPAAPAPSPVPSELVEPEPEPPAPVPAGPRNKEEEAAYEKLLPRDPEPVCADVEAGLSDPAATLLQIAEEVKSPPWVGMRAAGCAVERASEPAVEAALIRWVSEEQLAGLGMLAVNLLDRMPEDVAGRVATAALEGPISDRARDEIAGSAHQSVRELLGP

pLDDT: mean 90.83, std 12.0, range [42.62, 98.75]

Secondary structure (DSSP, 8-state):
----------PPPPPPPPPPP-------PPP-PPPPPPP----SHHHHHHHHHH---SSPPPHHHHHTT-SSHHHHHHHHHHH--SSHHHHHHHHHHHHHTTTSHHHHHHHHHHHH-GGGHHHHHHHHHTGGGS-HHHHHHHHHHHHHSTTHHHHHHHHHH-S-HHHHHTT--